Protein AF-A0A078GGJ2-F1 (afdb_monomer_lite)

Radius of gyration: 18.57 Å; chains: 1; bounding box: 42×44×47 Å

pLDDT: mean 73.14, std 10.19, range [47.34, 90.44]

Foldseek 3Di:
DAPAQDADEEADDDPDLVVCQQPAEEAHYHYHYDDDDDPVVVVNPNHNYYHYNYPDPLQQAAEDACACPEDPDADDLVSCLSPQNHAYYHDEQYVHPDADEPCVNVVPRNQNYAEYEHEQAAHDPVNLPPPLVCLPRYPYYHYHNHPDPDDRPSPVD

Structure (mmCIF, N/CA/C/O backbone):
data_AF-A0A078GGJ2-F1
#
_entry.id   AF-A0A078GGJ2-F1
#
loop_
_atom_site.group_PDB
_atom_site.id
_atom_site.type_symbol
_atom_site.label_atom_id
_atom_site.label_alt_id
_atom_site.label_comp_id
_atom_site.label_asym_id
_atom_site.label_entity_id
_atom_site.label_seq_id
_atom_site.pdbx_PDB_ins_code
_atom_site.Cartn_x
_atom_site.Cartn_y
_atom_site.Cartn_z
_atom_site.occupancy
_atom_site.B_iso_or_equiv
_atom_site.auth_seq_id
_atom_site.auth_comp_id
_atom_site.auth_asym_id
_atom_site.auth_atom_id
_atom_site.pdbx_PDB_model_num
ATOM 1 N N . MET A 1 1 ? -17.050 18.123 9.584 1.00 81.81 1 MET A N 1
ATOM 2 C CA . MET A 1 1 ? -16.956 17.595 10.956 1.00 81.81 1 MET A CA 1
ATOM 3 C C . MET A 1 1 ? -15.542 17.838 11.420 1.00 81.81 1 MET A C 1
ATOM 5 O O . MET A 1 1 ? -14.621 17.382 10.760 1.00 81.81 1 MET A O 1
ATOM 9 N N . TYR A 1 2 ? -15.378 18.583 12.504 1.00 85.38 2 TYR A N 1
ATOM 10 C CA . TYR A 1 2 ? -14.068 18.940 13.034 1.00 85.38 2 TYR A CA 1
ATOM 11 C C . TYR A 1 2 ? -13.948 18.325 14.422 1.00 85.38 2 TYR A C 1
ATOM 13 O O . TYR A 1 2 ? -14.724 18.659 15.313 1.00 85.38 2 TYR A O 1
ATOM 21 N N . VAL A 1 3 ? -13.028 17.380 14.570 1.00 83.75 3 VAL A N 1
ATOM 22 C CA . VAL A 1 3 ? -12.733 16.660 15.817 1.00 83.75 3 VAL A CA 1
ATOM 23 C C . VAL A 1 3 ? -11.231 16.718 16.106 1.00 83.75 3 VAL A C 1
ATOM 25 O O . VAL A 1 3 ? -10.668 15.840 16.757 1.00 83.75 3 VAL A O 1
ATOM 28 N N . TYR A 1 4 ? -10.557 17.746 15.597 1.00 84.00 4 TYR A N 1
ATOM 29 C CA . TYR A 1 4 ? -9.129 17.931 15.791 1.00 84.00 4 TYR A CA 1
ATOM 30 C C . TYR A 1 4 ? -8.794 18.371 17.223 1.00 84.00 4 TYR A C 1
ATOM 32 O O . TYR A 1 4 ? -9.654 18.901 17.927 1.00 84.00 4 TYR A O 1
ATOM 40 N N . ASN A 1 5 ? -7.545 18.169 17.641 1.00 86.56 5 ASN A N 1
ATOM 41 C CA . ASN A 1 5 ? -7.017 18.552 18.959 1.00 86.56 5 ASN A CA 1
ATOM 42 C C . ASN A 1 5 ? -7.766 17.903 20.138 1.00 86.56 5 ASN A C 1
ATOM 44 O O . ASN A 1 5 ? -8.172 18.572 21.090 1.00 86.56 5 ASN A O 1
ATOM 48 N N . ASN A 1 6 ? -7.968 16.589 20.056 1.00 86.00 6 ASN A N 1
ATOM 49 C CA . ASN A 1 6 ? -8.534 15.780 21.133 1.00 86.00 6 ASN A CA 1
ATOM 50 C C . ASN A 1 6 ? -7.591 14.612 21.472 1.00 86.00 6 ASN A C 1
ATOM 52 O O . ASN A 1 6 ? -6.559 14.408 20.843 1.00 86.00 6 ASN A O 1
ATOM 56 N N . GLN A 1 7 ? -7.950 13.837 22.495 1.00 88.31 7 GLN A N 1
ATOM 57 C CA . GLN A 1 7 ? -7.201 12.649 22.932 1.00 88.31 7 GLN A CA 1
ATOM 58 C C . GLN A 1 7 ? -7.791 11.360 22.335 1.00 88.31 7 GLN A C 1
ATOM 60 O O . GLN A 1 7 ? -7.796 10.307 22.978 1.00 88.31 7 GLN A O 1
ATOM 65 N N . LEU A 1 8 ? -8.375 11.438 21.131 1.00 82.81 8 LEU A N 1
ATOM 66 C CA . LEU A 1 8 ? -8.935 10.254 20.482 1.00 82.81 8 LEU A CA 1
ATOM 67 C C . LEU A 1 8 ? -7.802 9.295 20.136 1.00 82.81 8 LEU A C 1
ATOM 69 O O . LEU A 1 8 ? -6.848 9.683 19.469 1.00 82.81 8 LEU A O 1
ATOM 73 N N . SER A 1 9 ? -7.924 8.048 20.579 1.00 83.44 9 SER A N 1
ATOM 74 C CA . SER A 1 9 ? -6.914 7.009 20.400 1.00 83.44 9 SER A CA 1
ATOM 75 C C . SER A 1 9 ? -7.541 5.704 19.917 1.00 83.44 9 SER A C 1
ATOM 77 O O . SER A 1 9 ? -8.757 5.525 19.966 1.00 83.44 9 SER A O 1
ATOM 79 N N . GLY A 1 10 ? -6.700 4.793 19.425 1.00 77.38 10 GLY A N 1
ATOM 80 C CA . GLY A 1 10 ? -7.156 3.546 18.804 1.00 77.38 10 GLY A CA 1
ATOM 81 C C . GLY A 1 10 ? -7.472 3.686 17.307 1.00 77.38 10 GLY A C 1
ATOM 82 O O . GLY A 1 10 ? -7.196 4.738 16.722 1.00 77.38 10 GLY A O 1
ATOM 83 N N . PRO A 1 11 ? -7.961 2.608 16.665 1.00 74.12 11 PRO A N 1
ATOM 84 C CA . PRO A 1 11 ? -8.326 2.606 15.254 1.00 74.12 11 PRO A CA 1
ATOM 85 C C . PRO A 1 11 ? -9.479 3.561 14.969 1.00 74.12 11 PRO A C 1
ATOM 87 O O . PRO A 1 11 ? -10.406 3.707 15.762 1.00 74.12 11 PRO A O 1
ATOM 90 N N . LEU A 1 12 ? -9.442 4.186 13.795 1.00 76.69 12 LEU A N 1
ATOM 91 C CA . LEU A 1 12 ? -10.583 4.943 13.314 1.00 76.69 12 LEU A CA 1
ATOM 92 C C . LEU A 1 12 ? -11.690 3.955 12.925 1.00 76.69 12 LEU A C 1
ATOM 94 O O . LEU A 1 12 ? -11.564 3.243 11.938 1.00 76.69 12 LEU A O 1
ATOM 98 N N . GLU A 1 13 ? -12.768 3.885 13.699 1.00 75.44 13 GLU A N 1
ATOM 99 C CA . GLU A 1 13 ? -13.900 2.990 13.433 1.00 75.44 13 GLU A CA 1
ATOM 100 C C . GLU A 1 13 ? -15.069 3.784 12.844 1.00 75.44 13 GLU A C 1
ATOM 102 O O . GLU A 1 13 ? -15.906 4.340 13.555 1.00 75.44 13 GLU A O 1
ATOM 107 N N . ILE A 1 14 ? -15.125 3.865 11.513 1.00 70.00 14 ILE A N 1
ATOM 108 C CA . ILE A 1 14 ? -16.222 4.539 10.808 1.00 70.00 14 ILE A CA 1
ATOM 109 C C . ILE A 1 14 ? -17.211 3.489 10.321 1.00 70.00 14 ILE A C 1
ATOM 111 O O . ILE A 1 14 ? -16.959 2.771 9.353 1.00 70.00 14 ILE A O 1
ATOM 115 N N . GLY A 1 15 ? -18.333 3.410 11.039 1.00 72.75 15 GLY A N 1
ATOM 116 C CA . GLY A 1 15 ? -19.457 2.534 10.731 1.00 72.75 15 GLY A CA 1
ATOM 117 C C . GLY A 1 15 ? -20.343 3.093 9.615 1.00 72.75 15 GLY A C 1
ATOM 118 O O . GLY A 1 15 ? -19.990 3.056 8.439 1.00 72.75 15 GLY A O 1
ATOM 119 N N . ASN A 1 16 ? -21.536 3.578 9.973 1.00 68.50 16 ASN A N 1
ATOM 120 C CA . ASN A 1 16 ? -22.594 3.837 8.998 1.00 68.50 16 ASN A CA 1
ATOM 121 C C . ASN A 1 16 ? -22.416 5.130 8.173 1.00 68.50 16 ASN A C 1
ATOM 123 O O . ASN A 1 16 ? -23.021 6.172 8.449 1.00 68.50 16 ASN A O 1
ATOM 127 N N . ILE A 1 17 ? -21.641 5.017 7.095 1.00 68.25 17 ILE A N 1
ATOM 128 C CA . ILE A 1 17 ? -21.410 6.046 6.070 1.00 68.25 17 ILE A CA 1
ATOM 129 C C . ILE A 1 17 ? -22.690 6.572 5.402 1.00 68.25 17 ILE A C 1
ATOM 131 O O . ILE A 1 17 ? -22.696 7.706 4.924 1.00 68.25 17 ILE A O 1
ATOM 135 N N . SER A 1 18 ? -23.795 5.807 5.398 1.00 66.56 18 SER A N 1
ATOM 136 C CA . SER A 1 18 ? -25.043 6.220 4.734 1.00 66.56 18 SER A CA 1
ATOM 137 C C . SER A 1 18 ? -25.680 7.447 5.390 1.00 66.56 18 SER A C 1
ATOM 139 O O . SER A 1 18 ? -26.438 8.172 4.753 1.00 66.56 18 SER A O 1
ATOM 141 N N . SER A 1 19 ? -25.352 7.695 6.660 1.00 71.38 19 SER A N 1
ATOM 142 C CA . SER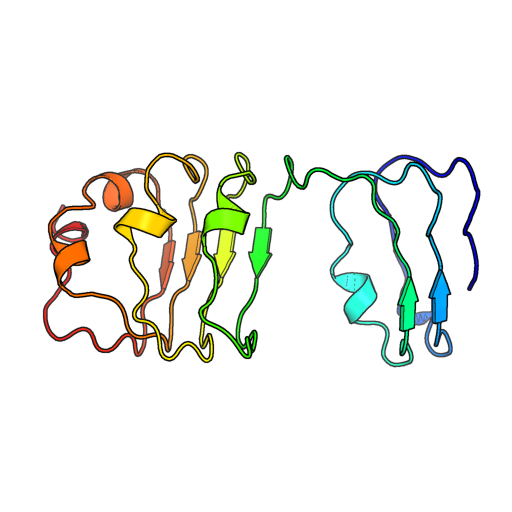 A 1 19 ? -25.793 8.875 7.407 1.00 71.38 19 SER A CA 1
ATOM 143 C C . SER A 1 19 ? -24.937 10.123 7.146 1.00 71.38 19 SER A C 1
ATOM 145 O O . SER A 1 19 ? -25.348 11.232 7.477 1.00 71.38 19 SER A O 1
ATOM 147 N N . MET A 1 20 ? -23.766 9.967 6.517 1.00 75.50 20 MET A N 1
ATOM 148 C CA . MET A 1 20 ? -22.778 11.031 6.300 1.00 75.50 20 MET A CA 1
ATOM 149 C C . MET A 1 20 ? -22.882 11.672 4.907 1.00 75.50 20 MET A C 1
ATOM 151 O O . MET A 1 20 ? -21.936 12.298 4.444 1.00 75.50 20 MET A O 1
ATOM 155 N N . SER A 1 21 ? -24.039 11.578 4.242 1.00 75.19 21 SER A N 1
ATOM 156 C CA . SER A 1 21 ? -24.247 12.000 2.843 1.00 75.19 21 SER A CA 1
ATOM 157 C C . SER A 1 21 ? -24.101 13.505 2.561 1.00 75.19 21 SER A C 1
ATOM 159 O O . SER A 1 21 ? -24.219 13.931 1.415 1.00 75.19 21 SER A O 1
ATOM 161 N N . LYS A 1 22 ? -23.916 14.324 3.601 1.00 82.56 22 LYS A N 1
ATOM 162 C CA . LYS A 1 22 ? -23.679 15.775 3.510 1.00 82.56 22 LYS A CA 1
ATOM 163 C C . LYS A 1 22 ? -22.299 16.180 4.027 1.00 82.56 22 LYS A C 1
ATOM 165 O O . LYS A 1 22 ? -21.979 17.367 4.046 1.00 82.56 22 LYS A O 1
ATOM 170 N N . LEU A 1 23 ? -21.509 15.225 4.511 1.00 81.25 23 LEU A N 1
ATOM 171 C CA . LEU A 1 23 ? -20.206 15.495 5.091 1.00 81.25 23 LEU A CA 1
ATOM 172 C C . LEU A 1 23 ? -19.223 15.838 3.968 1.00 81.25 23 LEU A C 1
ATOM 174 O O . LEU A 1 23 ? -18.893 14.965 3.173 1.00 81.25 23 LEU A O 1
ATOM 178 N N . ARG A 1 24 ? -18.796 17.104 3.908 1.00 79.44 24 ARG A N 1
ATOM 179 C CA . ARG A 1 24 ? -17.825 17.619 2.926 1.00 79.44 24 ARG A CA 1
ATOM 180 C C . ARG A 1 24 ? -16.408 17.687 3.451 1.00 79.44 24 ARG A C 1
ATOM 182 O O . ARG A 1 24 ? -15.466 17.410 2.725 1.00 79.44 24 ARG A O 1
ATOM 189 N N . GLU A 1 25 ? -16.264 18.011 4.724 1.00 76.00 25 GLU A N 1
ATOM 190 C CA . GLU A 1 25 ? -14.961 18.147 5.356 1.00 76.00 25 GLU A CA 1
ATOM 191 C C . GLU A 1 25 ? -14.908 17.285 6.606 1.00 76.00 25 GLU A C 1
ATOM 193 O O . GLU A 1 25 ? -15.873 17.258 7.380 1.00 76.00 25 GLU A O 1
ATOM 198 N N . LEU A 1 26 ? -13.791 16.599 6.818 1.00 80.62 26 LEU A N 1
ATOM 199 C CA . LEU A 1 26 ? -13.505 15.855 8.035 1.00 80.62 26 LEU A CA 1
ATOM 200 C C . LEU A 1 26 ? -12.096 16.188 8.525 1.00 80.62 26 LEU A C 1
ATOM 202 O O . LEU A 1 26 ? -11.124 15.867 7.850 1.00 80.62 26 LEU A O 1
ATOM 206 N N . ASP A 1 27 ? -11.993 16.784 9.708 1.00 80.25 27 ASP A N 1
ATOM 207 C CA . ASP A 1 27 ? -10.717 17.064 10.362 1.00 80.25 27 ASP A CA 1
ATOM 208 C C . ASP A 1 27 ? -10.585 16.242 11.644 1.00 80.25 27 ASP A C 1
ATOM 210 O O . ASP A 1 27 ? -11.366 16.397 12.582 1.00 80.25 27 ASP A O 1
ATOM 214 N N . LEU A 1 28 ? -9.599 15.353 11.657 1.00 80.62 28 LEU A N 1
ATOM 215 C CA . LEU A 1 28 ? -9.217 14.495 12.776 1.00 80.62 28 LEU A CA 1
ATOM 216 C C . LEU A 1 28 ? -7.766 14.760 13.207 1.00 80.62 28 LEU A C 1
ATOM 218 O O . LEU A 1 28 ? -7.175 13.953 13.926 1.00 80.62 28 LEU A O 1
ATOM 222 N N . SER A 1 29 ? -7.156 15.849 12.739 1.00 74.25 29 SER A N 1
ATOM 223 C CA . SER A 1 29 ? -5.766 16.186 13.041 1.00 74.25 29 SER A CA 1
ATOM 224 C C . SER A 1 29 ? -5.529 16.409 14.539 1.00 74.25 29 SER A C 1
ATOM 226 O O . SER A 1 29 ? -6.452 16.665 15.300 1.00 74.25 29 SER A O 1
ATOM 228 N N . GLN A 1 30 ? -4.280 16.290 14.995 1.00 78.56 30 GLN A N 1
ATOM 229 C CA . GLN A 1 30 ? -3.936 16.485 16.413 1.00 78.56 30 GLN A CA 1
ATOM 230 C C . GLN A 1 30 ? -4.746 15.561 17.353 1.00 78.56 30 GLN A C 1
ATOM 232 O O . GLN A 1 30 ? -5.303 16.003 18.351 1.00 78.56 30 GLN A O 1
ATOM 237 N N . ASN A 1 31 ? -4.835 14.280 16.994 1.00 79.12 31 ASN A N 1
ATOM 238 C CA . ASN A 1 31 ? -5.335 13.200 17.844 1.00 79.12 31 ASN A CA 1
ATOM 239 C C . ASN A 1 31 ? -4.296 12.070 17.898 1.00 79.12 31 ASN A C 1
ATOM 241 O O . ASN A 1 31 ? -3.417 11.994 17.039 1.00 79.12 31 ASN A O 1
ATOM 245 N N . ASP A 1 32 ? -4.457 11.143 18.840 1.00 77.50 32 ASP A N 1
ATOM 246 C CA . ASP A 1 32 ? -3.609 9.957 19.028 1.00 77.50 32 ASP A CA 1
ATOM 247 C C . ASP A 1 32 ? -4.163 8.716 18.295 1.00 77.50 32 ASP A C 1
ATOM 249 O O . ASP A 1 32 ? -4.019 7.573 18.744 1.00 77.50 32 ASP A O 1
ATOM 253 N N . LEU A 1 33 ? -4.842 8.932 17.163 1.00 76.12 33 LEU A N 1
ATOM 254 C CA . LEU A 1 33 ? -5.441 7.867 16.359 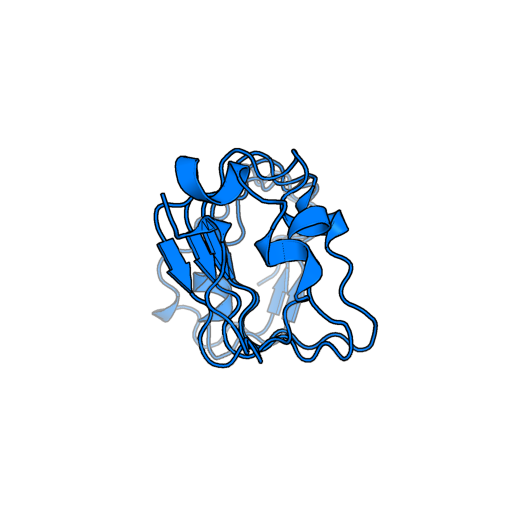1.00 76.12 33 LEU A CA 1
ATOM 255 C C . LEU A 1 33 ? -4.349 6.937 15.808 1.00 76.12 33 LEU A C 1
ATOM 257 O O . LEU A 1 33 ? -3.319 7.372 15.290 1.00 76.12 33 LEU A O 1
ATOM 261 N N . THR A 1 34 ? -4.593 5.633 15.903 1.00 67.12 34 THR A N 1
ATOM 262 C CA . THR A 1 34 ? -3.677 4.569 15.464 1.00 67.12 34 THR A CA 1
ATOM 263 C C . THR A 1 34 ? -4.383 3.650 14.466 1.00 67.12 34 THR A C 1
ATOM 265 O O . THR A 1 34 ? -5.550 3.847 14.158 1.00 67.12 34 THR A O 1
ATOM 268 N N . GLY A 1 35 ? -3.698 2.643 13.922 1.00 62.75 35 GLY A N 1
ATOM 269 C CA . GLY A 1 35 ? -4.318 1.703 12.979 1.00 62.75 35 GLY A CA 1
ATOM 270 C C . GLY A 1 35 ? -4.527 2.266 11.561 1.00 62.75 35 GLY A C 1
ATOM 271 O O . GLY A 1 35 ? -4.084 3.373 11.254 1.00 62.75 35 GLY A O 1
ATOM 272 N N . PRO A 1 36 ? -5.111 1.467 10.649 1.00 58.88 36 PRO A N 1
ATOM 273 C CA . PRO A 1 36 ? -5.318 1.864 9.259 1.00 58.88 36 PRO A CA 1
ATOM 274 C C . PRO A 1 36 ? -6.473 2.863 9.121 1.00 58.88 36 PRO A C 1
ATOM 276 O O . PRO A 1 36 ? -7.444 2.805 9.871 1.00 58.88 36 PRO A O 1
ATOM 279 N N . ILE A 1 37 ? -6.404 3.728 8.105 1.00 68.19 37 ILE A N 1
ATOM 280 C CA . ILE A 1 37 ? -7.552 4.543 7.690 1.00 68.19 37 ILE A CA 1
ATOM 281 C C . ILE A 1 37 ? -8.579 3.597 7.041 1.00 68.19 37 ILE A C 1
ATOM 283 O O . ILE A 1 37 ? -8.233 2.931 6.060 1.00 68.19 37 ILE A O 1
ATOM 287 N N . PRO A 1 38 ? -9.824 3.512 7.540 1.00 69.56 38 PRO A N 1
ATOM 288 C CA . PRO A 1 38 ? -10.860 2.694 6.924 1.00 69.56 38 PRO A CA 1
ATOM 289 C C . PRO A 1 38 ? -11.112 3.115 5.484 1.00 69.56 38 PRO A C 1
ATOM 291 O O . PRO A 1 38 ? -11.352 4.291 5.213 1.00 69.56 38 PRO A O 1
ATOM 294 N N . SER A 1 39 ? -11.152 2.152 4.564 1.00 65.44 39 SER A N 1
ATOM 295 C CA . SER A 1 39 ? -11.494 2.430 3.165 1.00 65.44 39 SER A CA 1
ATOM 296 C C . SER A 1 39 ? -12.900 3.024 3.011 1.00 65.44 39 SER A C 1
ATOM 298 O O . SER A 1 39 ? -13.162 3.753 2.057 1.00 65.44 39 SER A O 1
ATOM 300 N N . THR A 1 40 ? -13.784 2.779 3.984 1.00 69.75 40 THR A N 1
ATOM 301 C CA . TH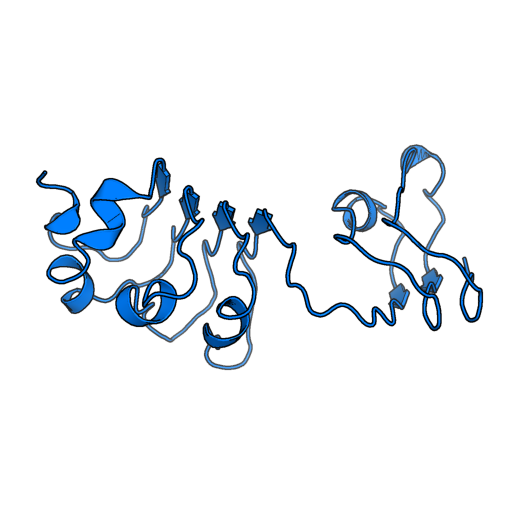R A 1 40 ? -15.142 3.330 4.051 1.00 69.75 40 THR A CA 1
ATOM 302 C C . THR A 1 40 ? -15.168 4.861 4.064 1.00 69.75 40 THR A C 1
ATOM 304 O O . THR A 1 40 ? -16.113 5.442 3.535 1.00 69.75 40 THR A O 1
ATOM 307 N N . LEU A 1 41 ? -14.123 5.543 4.549 1.00 69.00 41 LEU A N 1
ATOM 308 C CA . LEU A 1 41 ? -14.012 7.008 4.450 1.00 69.00 41 LEU A CA 1
ATOM 309 C C . LEU A 1 41 ? -14.070 7.514 3.016 1.00 69.00 41 LEU A C 1
ATOM 311 O O . LEU A 1 41 ? -14.740 8.503 2.734 1.00 69.00 41 LEU A O 1
ATOM 315 N N . PHE A 1 42 ? -13.401 6.807 2.110 1.00 68.25 42 PHE A N 1
ATOM 316 C CA . PHE A 1 42 ? -13.321 7.181 0.701 1.00 68.25 42 PHE A CA 1
ATOM 317 C C . PHE A 1 42 ? -14.601 6.846 -0.072 1.00 68.25 42 PHE A C 1
ATOM 319 O O . PHE A 1 42 ? -14.728 7.196 -1.239 1.00 68.25 42 PHE A O 1
ATOM 326 N N . THR A 1 43 ? -15.560 6.176 0.573 1.00 67.75 43 THR A N 1
ATOM 327 C CA . THR A 1 43 ? -16.863 5.841 -0.020 1.00 67.75 43 THR A CA 1
ATOM 328 C C . THR A 1 43 ? -17.960 6.850 0.326 1.00 67.75 43 THR A C 1
ATOM 330 O O . THR A 1 43 ? -19.086 6.705 -0.144 1.00 67.75 43 THR A O 1
ATOM 333 N N . ILE A 1 44 ? -17.655 7.883 1.125 1.00 72.25 44 ILE A N 1
ATOM 334 C CA . ILE A 1 44 ? -18.599 8.958 1.454 1.00 72.25 44 ILE A CA 1
ATOM 335 C C . ILE A 1 44 ? -18.700 9.900 0.240 1.00 72.25 44 ILE A C 1
ATOM 337 O O . ILE A 1 44 ? -17.749 10.622 -0.051 1.00 72.25 44 ILE A O 1
ATOM 341 N N . PRO A 1 45 ? -19.844 9.938 -0.469 1.00 70.19 45 PRO A N 1
ATOM 342 C CA . PRO A 1 45 ? -19.929 10.567 -1.789 1.00 70.19 45 PRO A CA 1
ATOM 343 C C . PRO A 1 45 ? -19.832 12.096 -1.756 1.00 70.19 45 PRO A C 1
ATOM 345 O O . PRO A 1 45 ? -19.542 12.715 -2.773 1.00 70.19 45 PRO A O 1
ATOM 348 N N . SER A 1 46 ? -20.106 12.713 -0.607 1.00 75.38 46 SER A N 1
ATOM 349 C CA . SER A 1 46 ? -20.052 14.165 -0.431 1.00 75.38 46 SER A CA 1
ATOM 350 C C . SER A 1 46 ? -18.707 14.676 0.070 1.00 75.38 46 SER A C 1
ATOM 352 O O . SER A 1 46 ? -18.571 15.885 0.217 1.00 75.38 46 SER A O 1
ATOM 354 N N . LEU A 1 47 ? -17.767 13.788 0.409 1.00 71.56 47 LEU A N 1
ATOM 355 C CA . LEU A 1 47 ? -16.542 14.147 1.115 1.00 71.56 47 LEU A CA 1
ATOM 356 C C . LEU A 1 47 ? -15.523 14.742 0.137 1.00 71.56 47 LEU A C 1
ATOM 358 O O . LEU A 1 47 ? -15.074 14.077 -0.789 1.00 71.56 47 LEU A O 1
ATOM 362 N N . GLU A 1 48 ? -15.184 16.009 0.350 1.00 73.50 48 GLU A N 1
ATOM 363 C CA . GLU A 1 48 ? -14.305 16.819 -0.501 1.00 73.50 48 GLU A CA 1
ATOM 364 C C . GLU A 1 48 ? -12.908 16.957 0.123 1.00 73.50 48 GLU A C 1
ATOM 366 O O . GLU A 1 48 ? -11.905 16.863 -0.581 1.00 73.50 48 GLU A O 1
ATOM 371 N N . THR A 1 49 ? -12.834 17.114 1.450 1.00 65.31 49 THR A N 1
ATOM 372 C CA . THR A 1 49 ? -11.581 17.358 2.178 1.00 65.31 49 THR A CA 1
ATOM 373 C C . THR A 1 49 ? -11.467 16.455 3.402 1.00 65.31 49 THR A C 1
ATOM 375 O O . THR A 1 49 ? -12.391 16.363 4.214 1.00 65.31 49 THR A O 1
ATOM 378 N N . ILE A 1 50 ? -10.299 15.834 3.581 1.00 64.94 50 ILE A N 1
ATOM 379 C CA . ILE A 1 50 ? -9.959 15.076 4.787 1.00 64.94 50 ILE A CA 1
ATOM 380 C C . ILE A 1 50 ? -8.615 15.572 5.324 1.00 64.94 50 ILE A C 1
ATOM 382 O O . ILE A 1 50 ? -7.601 15.505 4.630 1.00 64.94 50 ILE A O 1
ATOM 386 N N . LEU A 1 51 ? -8.604 16.028 6.575 1.00 68.38 51 LEU A N 1
ATOM 387 C CA . LEU A 1 51 ? -7.402 16.391 7.317 1.00 68.38 51 LEU A CA 1
ATOM 388 C C . LEU A 1 51 ? -7.177 15.352 8.413 1.00 68.38 51 LEU A C 1
ATOM 390 O O . LEU A 1 51 ? -7.935 15.251 9.374 1.00 68.38 51 LEU A O 1
ATOM 394 N N . ILE A 1 52 ? -6.128 14.550 8.262 1.00 64.50 52 ILE A N 1
ATOM 395 C CA . ILE A 1 52 ? -5.710 13.562 9.257 1.00 64.50 52 ILE A CA 1
ATOM 396 C C . ILE A 1 52 ? -4.228 13.798 9.497 1.00 64.50 52 ILE A C 1
ATOM 398 O O . ILE A 1 52 ? -3.413 13.611 8.597 1.00 64.50 52 ILE A O 1
ATOM 402 N N . HIS A 1 53 ? -3.868 14.220 10.704 1.00 61.06 53 HIS A N 1
ATOM 403 C CA . HIS A 1 53 ? -2.470 14.259 11.114 1.00 61.06 53 HIS A CA 1
ATOM 404 C C . HIS A 1 53 ? -2.206 13.001 11.922 1.00 61.06 53 HIS A C 1
ATOM 406 O O . HIS A 1 53 ? -2.351 12.988 13.141 1.00 61.06 53 HIS A O 1
ATOM 412 N N . ILE A 1 54 ? -1.919 11.913 11.213 1.00 55.62 54 ILE A N 1
ATOM 413 C CA . ILE A 1 54 ? -1.635 10.640 11.853 1.00 55.62 54 ILE A CA 1
ATOM 414 C C . ILE A 1 54 ? -0.143 10.611 12.176 1.00 55.62 54 ILE A C 1
ATOM 416 O O . ILE A 1 54 ? 0.688 10.640 11.270 1.00 55.62 54 ILE A O 1
ATOM 420 N N . GLN A 1 55 ? 0.219 10.484 13.453 1.00 47.34 55 GLN A N 1
ATOM 421 C CA . GLN A 1 55 ? 1.596 10.156 13.848 1.00 47.34 55 GLN A CA 1
ATOM 422 C C . GLN A 1 55 ? 1.967 8.690 13.521 1.00 47.34 55 GLN A C 1
ATOM 424 O O . GLN A 1 55 ? 2.871 8.106 14.124 1.00 47.34 55 GLN A O 1
ATOM 429 N N . THR A 1 56 ? 1.281 8.038 12.577 1.00 50.28 56 THR A N 1
ATOM 430 C CA . THR A 1 56 ? 1.540 6.639 12.248 1.00 50.28 56 THR A CA 1
ATOM 431 C C . THR A 1 56 ? 2.785 6.514 11.396 1.00 50.28 56 THR A C 1
ATOM 433 O O . THR A 1 56 ? 2.783 6.757 10.191 1.00 50.28 56 THR A O 1
ATOM 436 N N . LYS A 1 57 ? 3.823 5.936 11.991 1.00 50.44 57 LYS A N 1
ATOM 437 C CA . LYS A 1 57 ? 4.628 4.965 11.252 1.00 50.44 57 LYS A CA 1
ATOM 438 C C . LYS A 1 57 ? 3.652 3.880 10.770 1.00 50.44 57 LYS A C 1
ATOM 440 O O . LYS A 1 57 ? 3.039 3.224 11.607 1.00 50.44 57 LYS A O 1
ATOM 445 N N . PHE A 1 58 ? 3.466 3.697 9.462 1.00 51.69 58 PHE A N 1
ATOM 446 C CA . PHE A 1 58 ? 2.562 2.698 8.853 1.00 51.69 58 PHE A CA 1
ATOM 447 C C . PHE A 1 58 ? 3.001 1.229 9.093 1.00 51.69 58 PHE A C 1
ATOM 449 O O . PHE A 1 58 ? 2.873 0.369 8.229 1.00 51.69 58 PHE A O 1
ATOM 456 N N . VAL A 1 59 ? 3.547 0.898 10.265 1.00 54.94 59 VAL A N 1
ATOM 457 C CA . VAL A 1 59 ? 4.194 -0.394 10.550 1.00 54.94 59 VAL A CA 1
ATOM 458 C C . VAL A 1 59 ? 3.231 -1.589 10.594 1.00 54.94 59 VAL A C 1
ATOM 460 O O . VAL A 1 59 ? 3.687 -2.718 10.430 1.00 54.94 59 VAL A O 1
ATOM 463 N N . ASN A 1 60 ? 1.918 -1.356 10.738 1.00 62.25 60 ASN A N 1
ATOM 464 C CA . ASN A 1 60 ? 0.896 -2.411 10.831 1.00 62.25 60 ASN A CA 1
ATOM 465 C C . ASN A 1 60 ? -0.013 -2.537 9.596 1.00 62.25 60 ASN A C 1
ATOM 467 O O . ASN A 1 60 ? -1.068 -3.167 9.673 1.00 62.25 60 ASN A O 1
ATOM 471 N N . LEU A 1 61 ? 0.358 -1.943 8.460 1.00 64.62 61 LEU A N 1
ATOM 472 C CA . LEU A 1 61 ? -0.442 -2.047 7.242 1.00 64.62 61 LEU A CA 1
ATOM 473 C C . LEU A 1 61 ? -0.370 -3.472 6.671 1.00 64.62 61 LEU A C 1
ATOM 475 O O . LEU A 1 61 ? 0.718 -3.976 6.411 1.00 64.62 61 LEU A O 1
ATOM 479 N N . VAL A 1 62 ? -1.530 -4.109 6.481 1.00 78.00 62 VAL A N 1
ATOM 480 C CA . VAL A 1 62 ? -1.651 -5.495 5.978 1.00 78.00 62 VAL A CA 1
ATOM 481 C C . VAL A 1 62 ? -2.111 -5.544 4.520 1.00 78.00 62 VAL A C 1
ATOM 483 O O . VAL A 1 62 ? -1.699 -6.432 3.776 1.00 78.00 62 VAL A O 1
ATOM 486 N N . TYR A 1 63 ? -2.938 -4.588 4.104 1.00 80.06 63 TYR A N 1
ATOM 487 C CA . TYR A 1 63 ? -3.499 -4.490 2.761 1.00 80.06 63 TYR A CA 1
ATOM 488 C C . TYR A 1 63 ? -3.227 -3.093 2.212 1.00 80.06 63 TYR A C 1
ATOM 490 O O . TYR A 1 63 ? -3.500 -2.105 2.895 1.00 80.06 63 TYR A O 1
ATOM 498 N N . LEU A 1 64 ? -2.710 -3.020 0.992 1.00 78.94 64 LEU A N 1
ATOM 499 C CA . LEU A 1 64 ? -2.482 -1.774 0.279 1.00 78.94 64 LEU A CA 1
ATOM 500 C C . LEU A 1 64 ? -2.858 -1.948 -1.189 1.00 78.94 64 LEU A C 1
ATOM 502 O O . LEU A 1 64 ? -2.368 -2.852 -1.860 1.00 78.94 64 LEU A O 1
ATOM 506 N N . ASP A 1 65 ? -3.712 -1.061 -1.680 1.00 81.06 65 ASP A N 1
ATOM 507 C CA . ASP A 1 65 ? -4.126 -1.020 -3.074 1.00 81.06 65 ASP A CA 1
ATOM 508 C C . ASP A 1 65 ? -3.900 0.386 -3.619 1.00 81.06 65 ASP A C 1
ATOM 510 O O . ASP A 1 65 ? -4.420 1.367 -3.090 1.00 81.06 65 ASP A O 1
ATOM 514 N N . LEU A 1 66 ? -3.062 0.463 -4.643 1.00 79.25 66 LEU A N 1
ATOM 515 C CA . LEU A 1 66 ? -2.681 1.671 -5.363 1.00 79.25 66 LEU A CA 1
ATOM 516 C C . LEU A 1 66 ? -2.976 1.506 -6.858 1.00 79.25 66 LEU A C 1
ATOM 518 O O . LEU A 1 66 ? -2.292 2.077 -7.707 1.00 79.25 66 LEU A O 1
ATOM 522 N N . THR A 1 67 ? -3.976 0.694 -7.196 1.00 80.56 67 THR A N 1
ATOM 523 C CA . THR A 1 67 ? -4.386 0.479 -8.581 1.00 80.56 67 THR A CA 1
ATOM 524 C C . THR A 1 67 ? -4.812 1.805 -9.222 1.00 80.56 67 THR A C 1
ATOM 526 O O . THR A 1 67 ? -5.560 2.579 -8.627 1.00 80.56 67 THR A O 1
ATOM 529 N N . TYR A 1 68 ? -4.311 2.093 -10.426 1.00 78.81 68 TYR A N 1
ATOM 530 C CA . TYR A 1 68 ? -4.463 3.374 -11.138 1.00 78.81 68 TYR A CA 1
ATOM 531 C C . TYR A 1 68 ? -3.869 4.602 -10.436 1.00 78.81 68 TYR A C 1
ATOM 533 O O . TYR A 1 68 ? -4.163 5.739 -10.827 1.00 78.81 68 TYR A O 1
ATOM 541 N N . PHE A 1 69 ? -3.021 4.416 -9.421 1.00 70.44 69 PHE A N 1
ATOM 542 C CA . PHE A 1 69 ? -2.369 5.543 -8.772 1.00 70.44 69 PHE A CA 1
ATOM 543 C C . PHE A 1 69 ? -1.427 6.251 -9.757 1.00 70.44 69 PHE A C 1
ATOM 545 O O . PHE A 1 69 ? -0.551 5.645 -10.380 1.00 70.44 69 PHE A O 1
ATOM 552 N N . LYS A 1 70 ? -1.637 7.560 -9.925 1.00 69.12 70 LYS A N 1
ATOM 553 C CA . LYS A 1 70 ? -0.862 8.402 -10.839 1.00 69.12 70 LYS A CA 1
ATOM 554 C C . LYS A 1 70 ? 0.206 9.148 -10.056 1.00 69.12 70 LYS A C 1
ATOM 556 O O . LYS A 1 70 ? -0.123 9.968 -9.203 1.00 69.12 70 LYS A O 1
ATOM 561 N N . THR A 1 71 ? 1.470 8.928 -10.398 1.00 61.34 71 THR A N 1
ATOM 562 C CA . THR A 1 71 ? 2.577 9.766 -9.930 1.00 61.34 71 THR A CA 1
ATOM 563 C C . THR A 1 71 ? 3.057 10.675 -11.053 1.00 61.34 71 THR A C 1
ATOM 565 O O . THR A 1 71 ? 3.041 10.295 -12.222 1.00 61.34 71 THR A O 1
ATOM 568 N N . GLN A 1 72 ? 3.444 11.906 -10.709 1.00 55.00 72 GLN A N 1
ATOM 569 C CA . GLN A 1 72 ? 4.086 12.826 -11.658 1.00 55.00 72 GLN A CA 1
ATOM 570 C C . GLN A 1 72 ? 5.593 12.549 -11.805 1.00 55.00 72 GLN A C 1
ATOM 572 O O . GLN A 1 72 ? 6.202 12.952 -12.790 1.00 55.00 72 GLN A O 1
ATOM 577 N N . GLU A 1 73 ? 6.167 11.815 -10.851 1.00 62.53 73 GLU A N 1
ATOM 578 C CA . GLU A 1 73 ? 7.568 11.399 -10.792 1.00 62.53 73 GLU A CA 1
ATOM 579 C C . GLU A 1 73 ? 7.680 9.862 -10.777 1.00 62.53 73 GLU A C 1
ATOM 581 O O . GLU A 1 73 ? 6.667 9.176 -10.571 1.00 62.53 73 GLU A O 1
ATOM 586 N N . PRO A 1 74 ? 8.881 9.286 -10.999 1.00 65.19 74 PRO A N 1
ATOM 587 C CA . PRO A 1 74 ? 9.112 7.859 -10.811 1.00 65.19 74 PRO A CA 1
ATOM 588 C C . PRO A 1 74 ? 8.610 7.399 -9.442 1.00 65.19 74 PRO A C 1
ATOM 590 O O . PRO A 1 74 ? 8.959 7.981 -8.419 1.00 65.19 74 PRO A O 1
ATOM 593 N N . PHE A 1 75 ? 7.782 6.355 -9.425 1.00 71.75 75 PHE A N 1
ATOM 594 C CA . PHE A 1 75 ? 7.258 5.815 -8.176 1.00 71.75 75 PHE A CA 1
ATOM 595 C C . PHE A 1 75 ? 8.407 5.264 -7.317 1.00 71.75 75 PHE A C 1
ATOM 597 O O . PHE A 1 75 ? 9.107 4.339 -7.738 1.00 71.75 75 PHE A O 1
ATOM 604 N N . ASP A 1 76 ? 8.595 5.820 -6.119 1.00 73.94 76 ASP A N 1
ATOM 605 C CA . ASP A 1 76 ? 9.569 5.318 -5.152 1.00 73.94 76 ASP A CA 1
ATOM 606 C C . ASP A 1 76 ? 8.985 4.132 -4.375 1.00 73.94 76 ASP A C 1
ATOM 608 O O . ASP A 1 76 ? 8.153 4.282 -3.480 1.00 73.94 76 ASP A O 1
ATOM 612 N N . PHE A 1 77 ? 9.449 2.927 -4.704 1.00 75.44 77 PHE A N 1
ATOM 613 C CA . PHE A 1 77 ? 9.059 1.694 -4.019 1.00 75.44 77 PHE A CA 1
ATOM 614 C C . PHE A 1 77 ? 9.643 1.574 -2.598 1.00 75.44 77 PHE A C 1
ATOM 616 O O . PHE A 1 77 ? 9.202 0.711 -1.832 1.00 75.44 77 PHE A O 1
ATOM 623 N N . GLY A 1 78 ? 10.587 2.444 -2.216 1.00 71.62 78 GLY A N 1
ATOM 624 C CA . GLY A 1 78 ? 11.196 2.485 -0.886 1.00 71.62 78 GLY A CA 1
ATOM 625 C C . GLY A 1 78 ? 10.203 2.758 0.242 1.00 71.62 78 GLY A C 1
ATOM 626 O O . GLY A 1 78 ? 10.390 2.297 1.371 1.00 71.62 78 GLY A O 1
ATOM 627 N N . ILE A 1 79 ? 9.074 3.400 -0.073 1.00 71.38 79 ILE A N 1
ATOM 628 C CA . ILE A 1 79 ? 7.994 3.658 0.886 1.00 71.38 79 ILE A CA 1
ATOM 629 C C . ILE A 1 79 ? 7.407 2.365 1.478 1.00 71.38 79 ILE A C 1
ATOM 631 O O . ILE A 1 79 ? 6.902 2.364 2.603 1.00 71.38 79 ILE A O 1
ATOM 635 N N . PHE A 1 80 ? 7.504 1.241 0.757 1.00 75.12 80 PHE A N 1
ATOM 636 C CA . PHE A 1 80 ? 6.975 -0.046 1.208 1.00 75.12 80 PHE A CA 1
ATOM 637 C C . PHE A 1 80 ? 7.898 -0.771 2.188 1.00 75.12 80 PHE A C 1
ATOM 639 O O . PHE A 1 80 ? 7.454 -1.683 2.885 1.00 75.12 80 PHE A O 1
ATOM 646 N N . TRP A 1 81 ? 9.166 -0.367 2.308 1.00 76.00 81 TRP A N 1
ATOM 647 C CA . TRP A 1 81 ? 10.148 -1.091 3.122 1.00 76.00 81 TRP A CA 1
ATOM 648 C C . TRP A 1 81 ? 9.837 -1.079 4.622 1.00 76.00 81 TRP A C 1
ATOM 650 O O . TRP A 1 81 ? 10.274 -1.958 5.370 1.00 76.00 81 TRP A O 1
ATOM 660 N N . HIS A 1 82 ? 9.046 -0.105 5.069 1.00 70.25 82 HIS 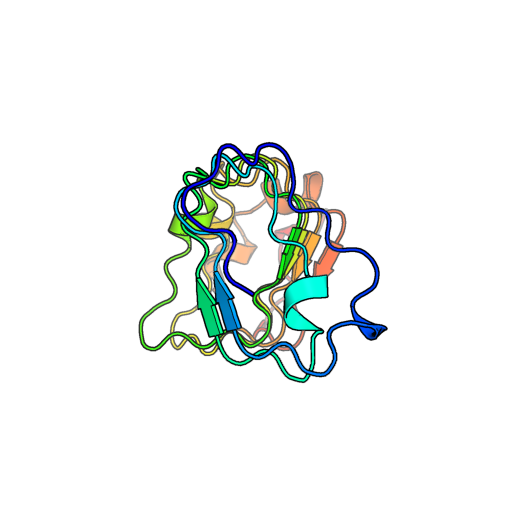A N 1
ATOM 661 C CA . HIS A 1 82 ? 8.597 -0.003 6.454 1.00 70.25 82 HIS A CA 1
ATOM 662 C C . HIS A 1 82 ? 7.348 -0.852 6.757 1.00 70.25 82 HIS A C 1
ATOM 664 O O . HIS A 1 82 ? 7.020 -1.049 7.929 1.00 70.25 82 HIS A O 1
ATOM 670 N N . LEU A 1 83 ? 6.682 -1.401 5.734 1.00 74.94 83 LEU A N 1
ATOM 671 C CA . LEU A 1 83 ? 5.415 -2.131 5.843 1.00 74.94 83 LEU A CA 1
ATOM 672 C C . LEU A 1 83 ? 5.645 -3.631 6.094 1.00 74.94 83 LEU A C 1
ATOM 674 O O . LEU A 1 83 ? 5.250 -4.495 5.314 1.00 74.94 83 LEU A O 1
ATOM 678 N N . LYS A 1 84 ? 6.305 -3.962 7.208 1.00 77.56 84 LYS A N 1
ATOM 679 C CA . LYS A 1 84 ? 6.754 -5.339 7.514 1.00 77.56 84 LYS A CA 1
ATOM 680 C C . LYS A 1 84 ? 5.619 -6.366 7.632 1.00 77.56 84 LYS A C 1
ATOM 682 O O . LYS A 1 84 ? 5.858 -7.566 7.484 1.00 77.56 84 LYS A O 1
ATOM 687 N N . LEU A 1 85 ? 4.404 -5.907 7.924 1.00 76.56 85 LEU A N 1
ATOM 688 C CA . LEU A 1 85 ? 3.210 -6.743 8.072 1.00 76.56 85 LEU A CA 1
ATOM 689 C C . LEU A 1 85 ? 2.342 -6.803 6.805 1.00 76.56 85 LEU A C 1
ATOM 691 O O . LEU A 1 85 ? 1.298 -7.457 6.827 1.00 76.56 85 LEU A O 1
ATOM 695 N N . LEU A 1 86 ? 2.769 -6.166 5.709 1.00 80.69 86 LEU A N 1
ATOM 696 C CA . LEU A 1 86 ? 2.003 -6.117 4.470 1.00 80.69 86 LEU A CA 1
ATOM 697 C C . LEU A 1 86 ? 1.887 -7.510 3.851 1.00 80.69 86 LEU A C 1
ATOM 699 O O . LEU A 1 86 ? 2.892 -8.163 3.578 1.00 80.69 86 LEU A O 1
ATOM 703 N N . LYS A 1 87 ? 0.645 -7.948 3.638 1.00 86.25 87 LYS A N 1
ATOM 704 C CA . LYS A 1 87 ? 0.287 -9.242 3.044 1.00 86.25 87 LYS A CA 1
ATOM 705 C C . LYS A 1 87 ? -0.251 -9.098 1.629 1.00 86.25 87 LYS A C 1
ATOM 707 O O . LYS A 1 87 ? -0.002 -9.966 0.799 1.00 86.25 87 LYS A O 1
ATOM 712 N N . VAL A 1 88 ? -0.980 -8.020 1.357 1.00 84.94 88 VAL A N 1
ATOM 713 C CA . VAL A 1 88 ? -1.630 -7.788 0.066 1.00 84.94 88 VAL A CA 1
ATOM 714 C C . VAL A 1 88 ? -1.196 -6.441 -0.483 1.00 84.94 88 VAL A C 1
ATOM 716 O O . VAL A 1 88 ? -1.348 -5.426 0.195 1.00 84.94 88 VAL A O 1
ATOM 719 N N . LEU A 1 89 ? -0.664 -6.451 -1.703 1.00 86.44 89 LEU A N 1
ATOM 720 C CA . LEU A 1 89 ? -0.210 -5.262 -2.408 1.00 86.44 89 LEU A CA 1
ATOM 721 C C . LEU A 1 89 ? -0.718 -5.278 -3.852 1.00 86.44 89 LEU A C 1
ATOM 723 O O . LEU A 1 89 ? -0.309 -6.127 -4.642 1.00 86.44 89 LEU A O 1
ATOM 727 N N . PHE A 1 90 ? -1.577 -4.327 -4.204 1.00 88.25 90 PHE A N 1
ATOM 728 C CA . PHE A 1 90 ? -2.007 -4.091 -5.580 1.00 88.25 90 PHE A CA 1
ATOM 729 C C . PHE A 1 90 ? -1.401 -2.794 -6.103 1.00 88.25 90 PHE A C 1
ATOM 731 O O . PHE A 1 90 ? -1.535 -1.734 -5.498 1.00 88.25 90 PHE A O 1
ATOM 738 N N . LEU A 1 91 ? -0.711 -2.900 -7.230 1.00 84.75 91 LEU A N 1
ATOM 739 C CA . LEU A 1 91 ? -0.009 -1.818 -7.911 1.00 84.75 91 LEU A CA 1
ATOM 740 C C . LEU A 1 91 ? -0.416 -1.788 -9.386 1.00 84.75 91 LEU A C 1
ATOM 742 O O . LEU A 1 91 ? 0.394 -1.447 -10.233 1.00 84.75 91 LEU A O 1
ATOM 746 N N . SER A 1 92 ? -1.615 -2.242 -9.741 1.00 87.25 92 SER A N 1
ATOM 747 C CA . SER A 1 92 ? -1.993 -2.402 -11.146 1.00 87.25 92 SER A CA 1
ATOM 748 C C . SER A 1 92 ? -2.153 -1.044 -11.843 1.00 87.25 92 SER A C 1
ATOM 750 O O . SER A 1 92 ? -2.648 -0.090 -11.249 1.00 87.25 92 SER A O 1
ATOM 752 N N . HIS A 1 93 ? -1.765 -0.949 -13.115 1.00 85.06 93 HIS A N 1
ATOM 753 C CA . HIS A 1 93 ? -1.887 0.262 -13.936 1.00 85.06 93 HIS A CA 1
ATOM 754 C C . HIS A 1 93 ? -1.293 1.523 -13.288 1.00 85.06 93 HIS A C 1
ATOM 756 O O . HIS A 1 93 ? -1.867 2.614 -13.392 1.00 85.06 93 HIS A O 1
ATOM 762 N N . LEU A 1 94 ? -0.149 1.393 -12.615 1.00 73.44 94 LEU A N 1
ATOM 763 C CA . LEU A 1 94 ? 0.622 2.571 -12.252 1.00 73.44 94 LEU A CA 1
ATOM 764 C C . LEU A 1 94 ? 1.055 3.247 -13.551 1.00 73.44 94 LEU A C 1
ATOM 766 O O . LEU A 1 94 ? 1.588 2.614 -14.461 1.00 73.44 94 LEU A O 1
ATOM 770 N N . ASN A 1 95 ? 0.821 4.552 -13.652 1.00 65.12 95 ASN A N 1
ATOM 771 C CA . ASN A 1 95 ? 1.228 5.338 -14.816 1.00 65.12 95 ASN A CA 1
ATOM 772 C C . ASN A 1 95 ? 2.744 5.615 -14.777 1.00 65.12 95 ASN A C 1
ATOM 774 O O . ASN A 1 95 ? 3.179 6.764 -14.849 1.00 65.12 95 ASN A O 1
ATOM 778 N N . THR A 1 96 ? 3.552 4.576 -14.559 1.00 59.72 96 THR A N 1
ATOM 779 C CA . THR A 1 96 ? 4.996 4.687 -14.409 1.00 59.72 96 THR A CA 1
ATOM 780 C C . THR A 1 96 ? 5.646 4.565 -15.780 1.00 59.72 96 THR A C 1
ATOM 782 O O . THR A 1 96 ? 5.532 3.551 -16.464 1.00 59.72 96 THR A O 1
ATOM 785 N N . THR A 1 97 ? 6.402 5.584 -16.186 1.00 61.81 97 THR A N 1
ATOM 786 C CA . THR A 1 97 ? 7.364 5.444 -17.294 1.00 61.81 97 THR A CA 1
ATOM 787 C C . THR A 1 97 ? 8.508 4.493 -16.921 1.00 61.81 97 THR A C 1
ATOM 789 O O . THR A 1 97 ? 9.229 3.998 -17.788 1.00 61.81 97 THR A O 1
ATOM 792 N N . THR A 1 98 ? 8.670 4.216 -15.625 1.00 63.69 98 THR A N 1
ATOM 793 C CA . THR A 1 98 ? 9.656 3.301 -15.070 1.00 63.69 98 THR A CA 1
ATOM 794 C C . THR A 1 98 ? 9.176 1.854 -15.096 1.00 63.69 98 THR A C 1
ATOM 796 O O . THR A 1 98 ? 8.047 1.523 -14.738 1.00 63.69 98 THR A O 1
ATOM 799 N N . THR A 1 99 ? 10.077 0.972 -15.521 1.00 75.75 99 THR A N 1
ATOM 800 C CA . THR A 1 99 ? 9.898 -0.478 -15.447 1.00 75.75 99 THR A CA 1
ATOM 801 C C . THR A 1 99 ? 9.959 -0.929 -13.985 1.00 75.75 99 THR A C 1
ATOM 803 O O . THR A 1 99 ? 10.894 -0.560 -13.276 1.00 75.75 99 THR A O 1
ATOM 806 N N . ILE A 1 100 ? 9.002 -1.742 -13.532 1.00 80.00 100 ILE A N 1
ATOM 807 C CA . ILE A 1 100 ? 8.970 -2.248 -12.156 1.00 80.00 100 ILE A CA 1
ATOM 808 C C . ILE A 1 100 ? 10.082 -3.274 -11.958 1.00 80.00 100 ILE A C 1
ATOM 810 O O . ILE A 1 100 ? 10.132 -4.319 -12.627 1.00 80.00 100 ILE A O 1
ATOM 814 N N . ASP A 1 101 ? 10.955 -2.977 -10.994 1.00 79.06 101 ASP A N 1
ATOM 815 C CA . ASP A 1 101 ? 11.978 -3.899 -10.541 1.00 79.06 101 ASP A CA 1
ATOM 816 C C . ASP A 1 101 ? 11.492 -4.733 -9.339 1.00 79.06 101 ASP A C 1
ATOM 818 O O . ASP A 1 101 ? 11.523 -4.292 -8.192 1.00 79.06 101 ASP A O 1
ATOM 822 N N . LEU A 1 102 ? 11.052 -5.965 -9.607 1.00 75.19 102 LEU A N 1
ATOM 823 C CA . LEU A 1 102 ? 10.631 -6.929 -8.590 1.00 75.19 102 LEU A CA 1
ATOM 824 C C . LEU A 1 102 ? 11.729 -7.256 -7.572 1.00 75.19 102 LEU A C 1
ATOM 826 O O . LEU A 1 102 ? 11.394 -7.526 -6.423 1.00 75.19 102 LEU A O 1
ATOM 830 N N . ASN A 1 103 ? 13.012 -7.226 -7.954 1.00 74.12 103 ASN A N 1
ATOM 831 C CA . ASN A 1 103 ? 14.088 -7.462 -6.994 1.00 74.12 103 ASN A CA 1
ATOM 832 C C . ASN A 1 103 ? 14.127 -6.340 -5.955 1.00 74.12 103 ASN A C 1
ATOM 834 O O . ASN A 1 103 ? 14.257 -6.641 -4.779 1.00 74.12 103 ASN A O 1
ATOM 838 N N . ILE A 1 104 ? 13.953 -5.077 -6.360 1.00 71.06 104 ILE A N 1
ATOM 839 C CA . ILE A 1 104 ? 13.912 -3.918 -5.445 1.00 71.06 104 ILE A CA 1
ATOM 840 C C . ILE A 1 104 ? 12.636 -3.930 -4.593 1.00 71.06 104 ILE A C 1
ATOM 842 O O . ILE A 1 104 ? 12.665 -3.630 -3.399 1.00 71.06 104 ILE A O 1
ATOM 846 N N . LEU A 1 105 ? 11.503 -4.296 -5.196 1.00 72.94 105 LEU A N 1
ATOM 847 C CA . LEU A 1 105 ? 10.220 -4.359 -4.497 1.00 72.94 105 LEU A CA 1
ATOM 848 C C . LEU A 1 105 ? 10.214 -5.447 -3.412 1.00 72.94 105 LEU A C 1
ATOM 850 O O . LEU A 1 105 ? 9.638 -5.268 -2.340 1.00 72.94 105 LEU A O 1
ATOM 854 N N . LEU A 1 106 ? 10.851 -6.583 -3.695 1.00 70.06 106 LEU A N 1
ATOM 855 C CA . LEU A 1 106 ? 10.757 -7.798 -2.886 1.00 70.06 106 LEU A CA 1
ATOM 856 C C . LEU A 1 106 ? 12.063 -8.149 -2.170 1.00 70.06 106 LEU A C 1
ATOM 858 O O . LEU A 1 106 ? 12.118 -9.166 -1.474 1.00 70.06 106 LEU A O 1
ATOM 862 N N . SER A 1 107 ? 13.106 -7.319 -2.292 1.00 64.12 107 SER A N 1
ATOM 863 C CA . SER A 1 107 ? 14.380 -7.496 -1.596 1.00 64.12 107 SER A CA 1
ATOM 864 C C . SER A 1 107 ? 14.159 -7.424 -0.091 1.00 64.12 107 SER A C 1
ATOM 866 O O . SER A 1 107 ? 14.179 -6.355 0.501 1.00 64.12 107 SER A O 1
ATOM 868 N N . SER A 1 108 ? 13.955 -8.566 0.562 1.00 58.38 108 SER A N 1
ATOM 869 C CA . SER A 1 108 ? 13.991 -8.768 2.020 1.00 58.38 108 SER A CA 1
ATOM 870 C C . SER A 1 108 ? 13.022 -7.962 2.909 1.00 58.38 108 SER A C 1
ATOM 872 O O . SER A 1 108 ? 12.950 -8.250 4.105 1.00 58.38 108 SER A O 1
ATOM 874 N N . HIS A 1 109 ? 12.270 -6.995 2.378 1.00 67.69 109 HIS A N 1
ATOM 875 C CA . HIS A 1 109 ? 11.476 -6.058 3.181 1.00 67.69 109 HIS A CA 1
ATOM 876 C C . HIS A 1 109 ? 9.992 -6.432 3.281 1.00 67.69 109 HIS A C 1
ATOM 878 O O . HIS A 1 109 ? 9.382 -6.223 4.327 1.00 67.69 109 HIS A O 1
ATOM 884 N N . LEU A 1 110 ? 9.436 -7.076 2.251 1.00 76.00 110 LEU A N 1
ATOM 885 C CA . LEU A 1 110 ? 8.036 -7.515 2.197 1.00 76.00 110 LEU A CA 1
ATOM 886 C C . LEU A 1 110 ? 7.892 -9.022 2.471 1.00 76.00 110 LEU A C 1
ATOM 888 O O . LEU A 1 110 ? 7.239 -9.744 1.728 1.00 76.00 110 LEU A O 1
ATOM 892 N N . LYS A 1 111 ? 8.518 -9.514 3.550 1.00 77.00 111 LYS A N 1
ATOM 893 C CA . LYS A 1 111 ? 8.554 -10.955 3.895 1.00 77.00 111 LYS A CA 1
ATOM 894 C C . LYS A 1 111 ? 7.186 -11.567 4.217 1.00 77.00 111 LYS A C 1
ATOM 896 O O . LYS A 1 111 ? 7.046 -12.782 4.207 1.00 77.00 111 LYS A O 1
ATOM 901 N N . SER A 1 112 ? 6.210 -10.735 4.568 1.00 81.12 112 SER A N 1
ATOM 902 C CA . SER A 1 112 ? 4.851 -11.172 4.904 1.00 81.12 112 SER A CA 1
ATOM 903 C C . SER A 1 112 ? 3.922 -11.190 3.687 1.00 81.12 112 SER A C 1
ATOM 905 O O . SER A 1 112 ? 2.757 -11.561 3.831 1.00 81.12 112 SER A O 1
ATOM 907 N N . LEU A 1 113 ? 4.402 -10.762 2.514 1.00 84.44 113 LEU A N 1
ATOM 908 C CA . LEU A 1 113 ? 3.572 -10.581 1.333 1.00 84.44 113 LEU A CA 1
ATOM 909 C C . LEU A 1 113 ? 3.130 -11.935 0.783 1.00 84.44 113 LEU A C 1
ATOM 911 O O . LEU A 1 113 ? 3.960 -12.795 0.505 1.00 84.44 113 LEU A O 1
ATOM 915 N N . THR A 1 114 ? 1.821 -12.101 0.609 1.00 86.44 114 THR A N 1
ATOM 916 C CA . THR A 1 114 ? 1.194 -13.315 0.070 1.00 86.44 114 THR A CA 1
ATOM 917 C C . THR A 1 114 ? 0.444 -13.058 -1.230 1.00 86.44 114 THR A C 1
ATOM 919 O O . THR A 1 114 ? 0.232 -13.987 -2.006 1.00 86.44 114 THR A O 1
ATOM 922 N N . THR A 1 115 ? 0.027 -11.815 -1.483 1.00 87.06 115 THR A N 1
ATOM 923 C CA . THR A 1 115 ? -0.685 -11.417 -2.701 1.00 87.06 115 THR A CA 1
ATOM 924 C C . THR A 1 115 ? -0.050 -10.174 -3.301 1.00 87.06 115 THR A C 1
ATOM 926 O O . THR A 1 115 ? 0.078 -9.156 -2.621 1.00 87.06 115 THR A O 1
ATOM 929 N N . LEU A 1 116 ? 0.306 -10.256 -4.582 1.00 87.62 116 LEU A N 1
ATOM 930 C CA . LEU A 1 116 ? 0.877 -9.151 -5.346 1.00 87.62 116 LEU A CA 1
ATOM 931 C C . LEU A 1 116 ? 0.153 -9.004 -6.688 1.00 87.62 116 LEU A C 1
ATOM 933 O O . LEU A 1 116 ? 0.055 -9.970 -7.442 1.00 87.62 116 LEU A O 1
ATOM 937 N N . GLY A 1 117 ? -0.328 -7.803 -7.001 1.00 89.81 117 GLY A N 1
ATOM 938 C CA . GLY A 1 117 ? -0.872 -7.479 -8.319 1.00 89.81 117 GLY A CA 1
ATOM 939 C C . GLY A 1 117 ? -0.089 -6.372 -9.006 1.00 89.81 117 GLY A C 1
ATOM 940 O O . GLY A 1 117 ? 0.145 -5.315 -8.426 1.00 89.81 117 GLY A O 1
ATOM 941 N N . LEU A 1 118 ? 0.335 -6.639 -10.238 1.00 87.75 118 LEU A N 1
ATOM 942 C CA . LEU A 1 118 ? 1.182 -5.766 -11.058 1.00 87.75 118 LEU A CA 1
ATOM 943 C C . LEU A 1 118 ? 0.598 -5.541 -12.452 1.00 87.75 118 LEU A C 1
ATOM 945 O O . LEU A 1 118 ? 1.301 -5.045 -13.335 1.00 87.75 118 LEU A O 1
ATOM 949 N N . SER A 1 119 ? -0.651 -5.940 -12.662 1.00 90.44 119 SER A N 1
ATOM 950 C CA . SER A 1 119 ? -1.297 -5.950 -13.966 1.00 90.44 119 SER A CA 1
ATOM 951 C C . SER A 1 119 ? -1.240 -4.581 -14.647 1.00 90.44 119 SER A C 1
ATOM 953 O O . SER A 1 119 ? -1.425 -3.558 -13.998 1.00 90.44 119 SER A O 1
ATOM 955 N N . GLY A 1 120 ? -0.972 -4.546 -15.951 1.00 88.38 120 GLY A N 1
ATOM 956 C CA . GLY A 1 120 ? -0.910 -3.309 -16.733 1.00 88.38 120 GLY A CA 1
ATOM 957 C C . GLY A 1 120 ? 0.337 -2.448 -16.504 1.00 88.38 120 GLY A C 1
ATOM 958 O O . GLY A 1 120 ? 0.329 -1.285 -16.897 1.00 88.38 120 GLY A O 1
ATOM 959 N N . ASN A 1 121 ? 1.393 -2.982 -15.873 1.00 84.88 121 ASN A N 1
ATOM 960 C CA . ASN A 1 121 ? 2.691 -2.306 -15.730 1.00 84.88 121 ASN A CA 1
ATOM 961 C C . ASN A 1 121 ? 3.805 -3.011 -16.501 1.00 84.88 121 ASN A C 1
ATOM 963 O O . ASN A 1 121 ? 3.850 -4.236 -16.556 1.00 84.88 121 ASN A O 1
ATOM 967 N N . HIS A 1 122 ? 4.809 -2.270 -16.965 1.00 84.81 122 HIS A N 1
ATOM 968 C CA . HIS A 1 122 ? 6.004 -2.876 -17.554 1.00 84.81 122 HIS A CA 1
ATOM 969 C C . HIS A 1 122 ? 6.929 -3.474 -16.484 1.00 84.81 122 HIS A C 1
ATOM 971 O O . HIS A 1 122 ? 7.472 -2.746 -15.656 1.00 84.81 122 HIS A O 1
ATOM 977 N N . VAL A 1 123 ? 7.163 -4.790 -16.525 1.00 81.19 123 VAL A N 1
ATOM 978 C CA . VAL A 1 123 ? 8.043 -5.501 -15.574 1.00 81.19 123 VAL A CA 1
ATOM 979 C C . VAL A 1 123 ? 9.363 -5.909 -16.239 1.00 81.19 123 VAL A C 1
ATOM 981 O O . VAL A 1 123 ? 9.382 -6.394 -17.370 1.00 81.19 123 VAL A O 1
ATOM 984 N N . SER A 1 124 ? 10.491 -5.726 -15.539 1.00 77.38 124 SER A N 1
ATOM 985 C CA . SER A 1 124 ? 11.830 -5.961 -16.105 1.00 77.38 124 SER A CA 1
ATOM 986 C C . SER A 1 124 ? 12.126 -7.459 -16.322 1.00 77.38 124 SER A C 1
ATOM 988 O O . SER A 1 124 ? 11.974 -8.248 -15.384 1.00 77.38 124 SER A O 1
ATOM 990 N N . PRO A 1 125 ? 12.642 -7.877 -17.500 1.00 64.94 125 PRO A N 1
ATOM 991 C CA . PRO A 1 125 ? 12.956 -9.282 -17.790 1.00 64.94 125 PRO A CA 1
ATOM 992 C C . PRO A 1 125 ? 14.055 -9.879 -16.903 1.00 64.94 125 PRO A C 1
ATOM 994 O O . PRO A 1 125 ? 14.035 -11.076 -16.629 1.00 64.94 125 PRO A O 1
ATOM 997 N N . ARG A 1 126 ? 15.010 -9.056 -16.431 1.00 64.19 126 ARG A N 1
ATOM 998 C CA . ARG A 1 126 ? 16.118 -9.492 -15.551 1.00 64.19 126 ARG A CA 1
ATOM 999 C C . ARG A 1 126 ? 15.634 -10.043 -14.209 1.00 64.19 126 ARG A C 1
ATOM 1001 O O . ARG A 1 126 ? 16.350 -10.793 -13.555 1.00 64.19 126 ARG A O 1
ATOM 1008 N N . ASN A 1 127 ? 14.405 -9.717 -13.828 1.00 61.84 127 ASN A N 1
ATOM 1009 C CA . ASN A 1 127 ? 13.830 -10.124 -12.554 1.00 61.84 127 ASN A CA 1
ATOM 1010 C C . ASN A 1 127 ? 13.152 -11.483 -12.603 1.00 61.84 127 ASN A C 1
ATOM 1012 O O . ASN A 1 127 ? 12.747 -12.013 -11.578 1.00 61.84 127 ASN A O 1
ATOM 1016 N N . MET A 1 128 ? 13.024 -12.068 -13.788 1.00 5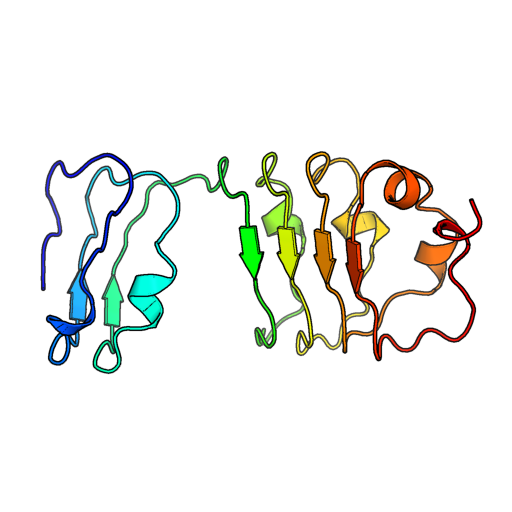9.25 128 MET A N 1
ATOM 1017 C CA . MET A 1 128 ? 12.365 -13.359 -13.931 1.00 59.25 128 MET A CA 1
ATOM 1018 C C . MET A 1 128 ? 13.266 -14.532 -13.546 1.00 59.25 128 MET A C 1
ATOM 1020 O O . MET A 1 128 ? 12.753 -15.611 -13.277 1.00 59.25 128 MET A O 1
ATOM 1024 N N . SER A 1 129 ? 14.582 -14.311 -13.492 1.00 59.03 129 SER A N 1
ATOM 1025 C CA . SER A 1 129 ? 15.606 -15.332 -13.245 1.00 59.03 129 SER A CA 1
ATOM 1026 C C . SER A 1 129 ? 16.136 -15.382 -11.807 1.00 59.03 129 SER A C 1
ATOM 1028 O O . SER A 1 129 ? 16.723 -16.386 -11.424 1.00 59.03 129 SER A O 1
ATOM 1030 N N . SER A 1 130 ? 15.963 -14.322 -11.008 1.00 54.28 130 SER A N 1
ATOM 1031 C CA . SER A 1 130 ? 16.647 -14.178 -9.705 1.00 54.28 130 SER A CA 1
ATOM 1032 C C . SER A 1 130 ? 15.724 -14.239 -8.487 1.00 54.28 130 SER A C 1
ATOM 1034 O O . SER A 1 130 ? 16.210 -14.289 -7.360 1.00 54.28 130 SER A O 1
ATOM 1036 N N . VAL A 1 131 ? 14.404 -14.265 -8.684 1.00 60.72 131 VAL A N 1
ATOM 1037 C CA . VAL A 1 131 ? 13.443 -14.162 -7.581 1.00 60.72 131 VAL A CA 1
ATOM 1038 C C . VAL A 1 131 ? 12.898 -15.539 -7.188 1.00 60.72 131 VAL A C 1
ATOM 1040 O O . VAL A 1 131 ? 11.699 -15.791 -7.231 1.00 60.72 131 VAL A O 1
ATOM 1043 N N . SER A 1 132 ? 13.776 -16.449 -6.766 1.00 55.59 132 SER A N 1
ATOM 1044 C CA . SER A 1 132 ? 13.368 -17.741 -6.179 1.00 55.59 132 SER A CA 1
ATOM 1045 C C . SER A 1 132 ? 12.483 -17.565 -4.933 1.00 55.59 132 SER A C 1
ATOM 1047 O O . SER A 1 132 ? 11.614 -18.390 -4.662 1.00 55.59 132 SER A O 1
ATOM 1049 N N . ILE A 1 133 ? 12.640 -16.437 -4.231 1.00 55.25 133 ILE A N 1
ATOM 1050 C CA . ILE A 1 133 ? 11.891 -16.046 -3.026 1.00 55.25 133 ILE A CA 1
ATOM 1051 C C . ILE A 1 133 ? 10.391 -15.839 -3.312 1.00 55.25 133 ILE A C 1
ATOM 1053 O O . ILE A 1 133 ? 9.564 -16.058 -2.431 1.00 55.25 133 ILE A O 1
ATOM 1057 N N . LEU A 1 134 ? 10.017 -15.447 -4.537 1.00 58.88 134 LEU A N 1
ATOM 1058 C CA . LEU A 1 134 ? 8.613 -15.240 -4.912 1.00 58.88 134 LEU A CA 1
ATOM 1059 C C . LEU A 1 134 ? 7.799 -16.534 -4.857 1.00 58.88 134 LEU A C 1
ATOM 1061 O O . LEU A 1 134 ? 6.636 -16.493 -4.461 1.00 58.88 134 LEU A O 1
ATOM 1065 N N . SER A 1 135 ? 8.418 -17.658 -5.228 1.00 57.03 135 SER A N 1
ATOM 1066 C CA . SER A 1 135 ? 7.735 -18.945 -5.398 1.00 57.03 135 SER A CA 1
ATOM 1067 C C . SER A 1 135 ? 7.244 -19.564 -4.085 1.00 57.03 135 SER A C 1
ATOM 1069 O O . SER A 1 135 ? 6.239 -20.264 -4.087 1.00 57.03 135 SER A O 1
ATOM 1071 N N . SER A 1 136 ? 7.903 -19.283 -2.952 1.00 62.94 136 SER A N 1
ATOM 1072 C CA . SER A 1 136 ? 7.568 -19.912 -1.666 1.00 62.94 136 SER A CA 1
ATOM 1073 C C . SER A 1 136 ? 6.674 -19.071 -0.750 1.00 62.94 136 SER A C 1
ATOM 1075 O O . SER A 1 136 ? 6.147 -19.613 0.217 1.00 62.94 136 SER A O 1
ATOM 1077 N N . GLN A 1 137 ? 6.545 -17.758 -0.986 1.00 72.12 137 GLN A N 1
ATOM 1078 C CA . GLN A 1 137 ? 5.800 -16.850 -0.091 1.00 72.12 137 GLN A CA 1
ATOM 1079 C C . GLN A 1 137 ? 4.500 -16.301 -0.696 1.00 72.12 137 GLN A C 1
ATOM 1081 O O . GLN A 1 137 ? 3.559 -16.018 0.046 1.00 72.12 137 GLN A O 1
ATOM 1086 N N . LEU A 1 138 ? 4.429 -16.144 -2.027 1.00 78.44 138 LEU A N 1
ATOM 1087 C CA . LEU A 1 138 ? 3.214 -15.662 -2.679 1.00 78.44 138 LEU A CA 1
ATOM 1088 C C . LEU A 1 138 ? 2.241 -16.809 -2.940 1.00 78.44 138 LEU A C 1
ATOM 1090 O O . LEU A 1 138 ? 2.559 -17.773 -3.625 1.00 78.44 138 LEU A O 1
ATOM 1094 N N . ASN A 1 139 ? 1.006 -16.625 -2.488 1.00 85.50 139 ASN A N 1
ATOM 1095 C CA . ASN A 1 139 ? -0.125 -17.484 -2.828 1.00 85.50 139 ASN A CA 1
ATOM 1096 C C . ASN A 1 139 ? -0.827 -17.010 -4.105 1.00 85.50 139 ASN A C 1
ATOM 1098 O O . ASN A 1 139 ? -1.538 -17.776 -4.752 1.00 85.50 139 ASN A O 1
ATOM 1102 N N . ARG A 1 140 ? -0.688 -15.721 -4.438 1.00 85.88 140 ARG A N 1
ATOM 1103 C CA . ARG A 1 140 ? -1.397 -15.091 -5.549 1.00 85.88 140 ARG A CA 1
ATOM 1104 C C . ARG A 1 140 ? -0.546 -14.012 -6.201 1.00 85.88 140 ARG A C 1
ATOM 1106 O O . ARG A 1 140 ? -0.082 -13.089 -5.534 1.00 85.88 140 ARG A O 1
ATOM 1113 N N . LEU A 1 141 ? -0.388 -14.117 -7.515 1.00 85.00 141 LEU A N 1
ATOM 1114 C CA . LEU A 1 141 ? 0.349 -13.163 -8.333 1.00 85.00 141 LEU A CA 1
ATOM 1115 C C . LEU A 1 141 ? -0.473 -12.813 -9.577 1.00 85.00 141 LEU A C 1
ATOM 1117 O O . LEU A 1 141 ? -0.811 -13.698 -10.360 1.00 85.00 141 LEU A O 1
ATOM 1121 N N . GLU A 1 142 ? -0.784 -11.531 -9.762 1.00 87.88 142 GLU A N 1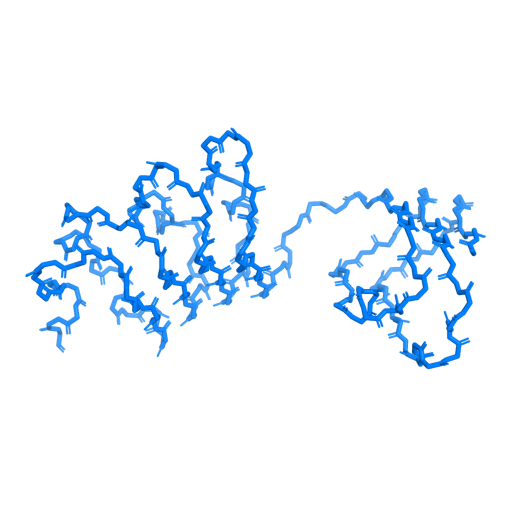
ATOM 1122 C CA . GLU A 1 142 ? -1.429 -11.026 -10.977 1.00 87.88 142 GLU A CA 1
ATOM 1123 C C . GLU A 1 142 ? -0.431 -10.234 -11.819 1.00 87.88 142 GLU A C 1
ATOM 1125 O O . GLU A 1 142 ? 0.151 -9.254 -11.353 1.00 87.88 142 GLU A O 1
ATOM 1130 N N . MET A 1 143 ? -0.232 -10.659 -13.066 1.00 84.38 143 MET A N 1
ATOM 1131 C CA . MET A 1 143 ? 0.687 -10.018 -14.013 1.00 84.38 143 MET A CA 1
ATOM 1132 C C . MET A 1 143 ? 0.098 -9.973 -15.429 1.00 84.38 143 MET A C 1
ATOM 1134 O O . MET A 1 143 ? 0.779 -10.281 -16.412 1.00 84.38 143 MET A O 1
ATOM 1138 N N . SER A 1 144 ? -1.191 -9.648 -15.554 1.00 87.94 144 SER A N 1
ATOM 1139 C CA . SER A 1 144 ? -1.801 -9.476 -16.876 1.00 87.94 144 SER A CA 1
ATOM 1140 C C . SER A 1 144 ? -1.300 -8.189 -17.525 1.00 87.94 144 SER A C 1
ATOM 1142 O O . SER A 1 144 ? -1.163 -7.180 -16.848 1.00 87.94 144 SER A O 1
ATOM 1144 N N . ASP A 1 145 ? -1.057 -8.206 -18.835 1.00 88.69 145 ASP A N 1
ATOM 1145 C CA . ASP A 1 145 ? -0.624 -7.020 -19.594 1.00 88.69 145 ASP A CA 1
ATOM 1146 C C . ASP A 1 145 ? 0.701 -6.388 -19.105 1.00 88.69 145 ASP A C 1
ATOM 1148 O O . ASP A 1 145 ? 0.900 -5.179 -19.140 1.00 88.69 145 ASP A O 1
ATOM 1152 N N . CYS A 1 146 ? 1.646 -7.213 -18.629 1.00 84.94 146 CYS A N 1
ATOM 1153 C CA . CYS A 1 146 ? 2.917 -6.721 -18.078 1.00 84.94 146 CYS A CA 1
ATOM 1154 C C . CYS A 1 146 ? 4.079 -6.568 -19.089 1.00 84.94 146 CYS A C 1
ATOM 1156 O O . CYS A 1 146 ? 5.231 -6.350 -18.702 1.00 84.94 146 CYS A O 1
ATOM 1158 N N . GLY A 1 147 ? 3.826 -6.745 -20.392 1.00 81.50 147 GLY A N 1
ATOM 1159 C CA . GLY A 1 147 ? 4.870 -6.732 -21.434 1.00 81.50 147 GLY A CA 1
ATOM 1160 C C . GLY A 1 147 ? 5.821 -7.942 -21.415 1.00 81.50 147 GLY A C 1
ATOM 1161 O O . GLY A 1 147 ? 6.920 -7.893 -21.975 1.00 81.50 147 GLY A O 1
ATOM 1162 N N . ILE A 1 148 ? 5.412 -9.032 -20.765 1.00 76.94 148 ILE A N 1
ATOM 1163 C CA . ILE A 1 148 ? 6.199 -10.255 -20.585 1.00 76.94 148 ILE A CA 1
ATOM 1164 C C . ILE A 1 148 ? 6.263 -11.040 -21.900 1.00 76.94 148 ILE A C 1
ATOM 1166 O O . ILE A 1 148 ? 5.239 -11.446 -22.439 1.00 76.94 148 ILE A O 1
ATOM 1170 N N . LYS A 1 149 ? 7.477 -11.287 -22.410 1.00 79.94 149 LYS A N 1
ATOM 1171 C CA . LYS A 1 149 ? 7.700 -12.014 -23.681 1.00 79.94 149 LYS A CA 1
ATOM 1172 C C . LYS A 1 149 ? 8.067 -13.488 -23.513 1.00 79.94 149 LYS A C 1
ATOM 1174 O O . LYS A 1 149 ? 8.056 -14.236 -24.485 1.00 79.94 149 LYS A O 1
ATOM 1179 N N . ARG A 1 150 ? 8.467 -13.898 -22.310 1.00 74.19 150 ARG A N 1
ATOM 1180 C CA . ARG A 1 150 ? 8.861 -15.273 -21.974 1.00 74.19 150 ARG A CA 1
ATOM 1181 C C . ARG A 1 150 ? 8.280 -15.631 -20.620 1.00 74.19 150 ARG A C 1
ATOM 1183 O O . ARG A 1 150 ? 8.135 -14.751 -19.778 1.00 74.19 150 ARG A O 1
ATOM 1190 N N . PHE A 1 151 ? 7.955 -16.902 -20.426 1.00 69.31 151 PHE A N 1
ATOM 1191 C CA . PHE A 1 151 ? 7.408 -17.360 -19.157 1.00 69.31 151 PHE A CA 1
ATOM 1192 C C . PHE A 1 151 ? 8.412 -17.104 -18.016 1.00 69.31 151 PHE A C 1
ATOM 1194 O O . PHE A 1 151 ? 9.606 -17.338 -18.223 1.00 69.31 151 PHE A O 1
ATOM 1201 N N . PRO A 1 152 ? 7.982 -16.610 -16.842 1.00 67.88 152 PRO A N 1
ATOM 1202 C CA . PRO A 1 152 ? 8.908 -16.321 -15.755 1.00 67.88 152 PRO A CA 1
ATOM 1203 C C . PRO A 1 152 ? 9.487 -17.605 -15.145 1.00 67.88 152 PRO A C 1
ATOM 1205 O O . PRO A 1 152 ? 8.741 -18.514 -14.783 1.00 67.88 152 PRO A O 1
ATOM 1208 N N . GLU A 1 153 ? 10.812 -17.680 -14.991 1.00 66.12 153 GLU A N 1
ATOM 1209 C CA . GLU A 1 153 ? 11.489 -18.880 -14.466 1.00 66.12 153 GLU A CA 1
ATOM 1210 C C . GLU A 1 153 ? 11.146 -19.150 -12.992 1.00 66.12 153 GLU A C 1
ATOM 1212 O O . GLU A 1 153 ? 11.081 -20.305 -12.585 1.00 66.12 153 GLU A O 1
ATOM 1217 N N . PHE A 1 154 ? 10.819 -18.118 -12.206 1.00 63.78 154 PHE A N 1
ATOM 1218 C CA . PHE A 1 154 ? 10.396 -18.281 -10.807 1.00 63.78 154 PHE A CA 1
ATOM 1219 C C . PHE A 1 154 ? 9.051 -19.014 -10.622 1.00 63.78 154 PHE A C 1
ATOM 1221 O O . PHE A 1 154 ? 8.712 -19.343 -9.492 1.00 63.78 154 PHE A O 1
ATOM 1228 N N . ILE A 1 155 ? 8.282 -19.257 -11.694 1.00 56.28 155 ILE A N 1
ATOM 1229 C CA . ILE A 1 155 ? 7.033 -20.046 -11.661 1.00 56.28 155 ILE A CA 1
ATOM 1230 C C . ILE A 1 155 ? 7.293 -21.522 -12.035 1.00 56.28 155 ILE A C 1
ATOM 1232 O O . ILE A 1 155 ? 6.425 -22.362 -11.833 1.00 56.28 155 ILE A O 1
ATOM 1236 N N . ARG A 1 156 ? 8.474 -21.880 -12.571 1.00 55.53 156 ARG A N 1
ATOM 1237 C CA . ARG A 1 156 ? 8.782 -23.246 -13.059 1.00 55.53 156 ARG A CA 1
ATOM 1238 C C . ARG A 1 156 ? 9.088 -24.273 -11.949 1.00 55.53 156 ARG A C 1
ATOM 1240 O O . ARG A 1 156 ? 9.710 -25.289 -12.246 1.00 55.53 156 ARG A O 1
ATOM 1247 N N . THR A 1 157 ? 8.687 -24.015 -10.705 1.00 51.03 157 THR A N 1
ATOM 1248 C CA . THR A 1 157 ? 8.834 -24.952 -9.574 1.00 51.03 157 THR A CA 1
ATOM 1249 C C . THR A 1 157 ? 7.833 -26.092 -9.635 1.00 51.03 157 THR A C 1
ATOM 1251 O O . THR A 1 157 ? 6.633 -25.783 -9.808 1.00 51.03 157 THR A O 1
#

Secondary structure (DSSP, 8-state):
-B--SS--EEE-----GGG-TT--EEE--SSEEESPPPGGGGG-TT--EEE-------TT--EEE-TT---SS---GGGGGG-TT--EEE-TT---SSPB-HHHHHSSS-TT--EEE-TTS-B-GGGGTT-HHHHHH-SEEE-TTS---S--GGG--

Organism: Brassica napus (NCBI:txid3708)

Sequence (157 aa):
MYVYNNQLSGPLEIGNISSMSKLRELDLSQNDLTGPIPSTLFTIPSLETILIHIQTKFVNLVYLDLTYFKTQEPFDFGIFWHLKLLKVLFLSHLNTTTTIDLNILLSSHLKSLTTLGLSGNHVSPRNMSSVSILSSQLNRLEMSDCGIKRFPEFIRT

InterPro domains:
  IPR001611 Leucine-rich repeat [PF00560] (22-41)
  IPR032675 Leucine-rich repeat domain superfamily [G3DSA:3.80.10.10] (1-54)
  IPR032675 Leucine-rich repeat domain superfamily [G3DSA:3.80.10.10] (55-156)
  IPR052941 Stomatal Development and Plant Interaction Regulator [PTHR48004] (4-134)